Protein AF-A0A7R9JZL1-F1 (afdb_monomer)

Foldseek 3Di:
DLLVVLVVVLCCVPPHVCVVPVPCLVVVLVVLVVLCPDPDPVSVVVVVSSVVSCVVCVVSHPD

Secondary struc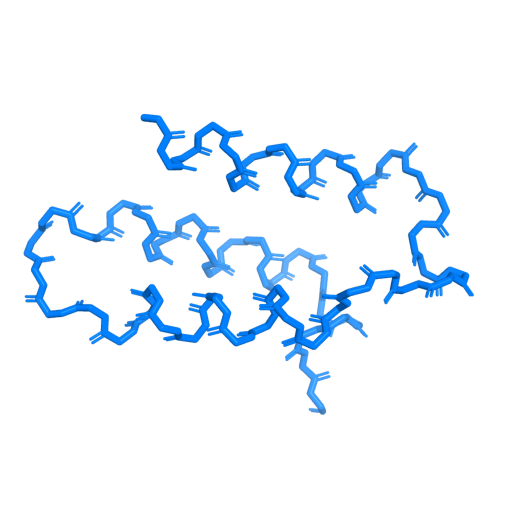ture (DSSP, 8-state):
-HHHHHHHHHHHHHHS-HHHH-TTHHHHHHHHHHHHT---GGGHHHHHHHHHHHHH-HHHH--

InterPro domains:
  IPR030125 SPIN90/Ldb17 [PTHR13357] (2-62)

Sequence (63 aa):
RRQQYLELCRVVMRNSSYGDHQHRRDDICKCFTLIFCEESEKSVDDQQLVRNISNEFPQFFKK

Structure (mmCIF, N/CA/C/O backbone):
data_AF-A0A7R9JZL1-F1
#
_entry.id   AF-A0A7R9JZL1-F1
#
loop_
_atom_site.group_PDB
_atom_site.id
_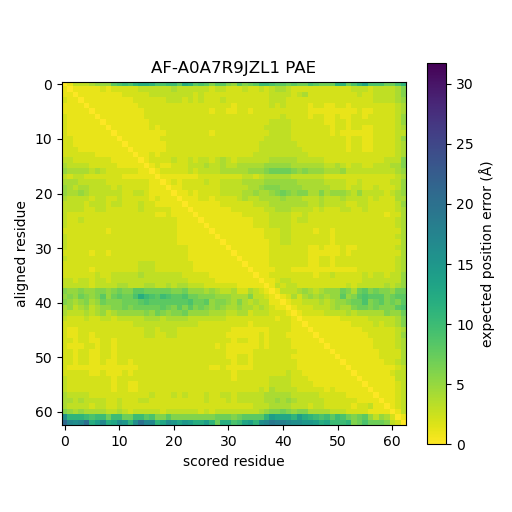atom_site.type_symbol
_atom_site.label_atom_id
_atom_site.label_alt_id
_atom_site.label_comp_id
_atom_site.label_asym_id
_atom_site.label_entity_id
_atom_site.label_seq_id
_atom_site.pdbx_PDB_ins_code
_atom_site.Cartn_x
_atom_site.Cartn_y
_atom_site.Cartn_z
_atom_site.occupancy
_atom_site.B_iso_or_equiv
_atom_site.auth_seq_id
_atom_site.auth_comp_id
_atom_site.auth_asym_id
_atom_site.auth_atom_id
_atom_site.pdbx_PDB_model_num
ATOM 1 N N . ARG A 1 1 ? 2.600 10.374 11.101 1.00 87.75 1 ARG A N 1
ATOM 2 C CA . ARG A 1 1 ? 3.788 9.568 10.704 1.00 87.75 1 ARG A CA 1
ATOM 3 C C . ARG A 1 1 ? 3.408 8.394 9.803 1.00 87.75 1 ARG A C 1
ATOM 5 O O . ARG A 1 1 ? 3.975 8.313 8.727 1.00 87.75 1 ARG A O 1
ATOM 12 N N . ARG A 1 2 ? 2.455 7.520 10.172 1.00 94.12 2 ARG 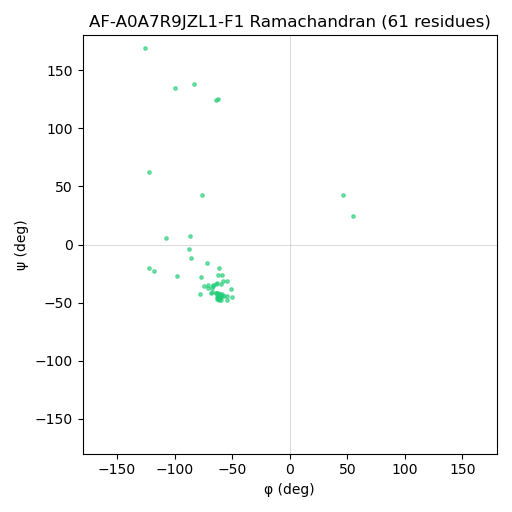A N 1
ATOM 13 C CA . ARG A 1 2 ? 2.038 6.379 9.324 1.00 94.12 2 ARG A CA 1
ATOM 14 C C . ARG A 1 2 ? 1.605 6.798 7.909 1.00 94.12 2 ARG A C 1
ATOM 16 O O . ARG A 1 2 ? 2.162 6.285 6.948 1.00 94.12 2 ARG A O 1
ATOM 23 N N . GLN A 1 3 ? 0.748 7.814 7.790 1.00 94.94 3 GLN A N 1
ATOM 24 C CA . GLN A 1 3 ? 0.333 8.403 6.505 1.00 94.94 3 GLN A CA 1
ATOM 25 C C . GLN A 1 3 ? 1.501 8.782 5.578 1.00 94.94 3 GLN A C 1
ATOM 27 O O . GLN A 1 3 ? 1.433 8.558 4.378 1.00 94.94 3 GLN A O 1
ATOM 32 N N . GLN A 1 4 ? 2.607 9.298 6.128 1.00 96.06 4 GLN A N 1
ATOM 33 C CA . GLN A 1 4 ? 3.788 9.669 5.336 1.00 96.06 4 GLN A CA 1
ATOM 34 C C . GLN A 1 4 ? 4.470 8.434 4.732 1.00 96.06 4 GLN A C 1
ATOM 36 O O . GLN A 1 4 ? 4.925 8.480 3.595 1.00 96.06 4 GLN A O 1
ATOM 41 N N . TYR A 1 5 ? 4.510 7.317 5.468 1.00 96.81 5 TYR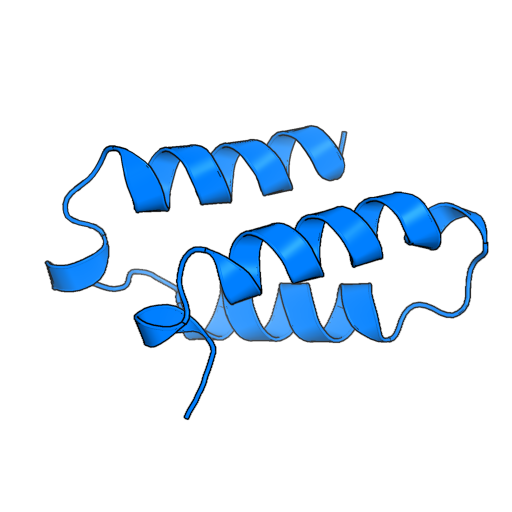 A N 1
ATOM 42 C CA . TYR A 1 5 ? 5.013 6.047 4.941 1.00 96.81 5 TYR A CA 1
ATOM 43 C C . TYR A 1 5 ? 4.065 5.436 3.905 1.00 96.81 5 TYR A C 1
ATOM 45 O O . TYR A 1 5 ? 4.535 4.893 2.911 1.00 96.81 5 TYR A O 1
ATOM 53 N N . LEU A 1 6 ? 2.747 5.557 4.100 1.00 97.00 6 LEU A N 1
ATOM 54 C CA . LEU A 1 6 ? 1.758 5.123 3.109 1.00 97.00 6 LEU A CA 1
ATOM 55 C C . LEU A 1 6 ? 1.913 5.902 1.794 1.00 97.00 6 LEU A C 1
ATOM 57 O O . LEU A 1 6 ? 1.970 5.295 0.725 1.00 97.00 6 LEU A O 1
ATOM 61 N N . GLU A 1 7 ? 2.079 7.223 1.868 1.00 97.31 7 GLU A N 1
ATOM 62 C CA . GLU A 1 7 ? 2.326 8.044 0.680 1.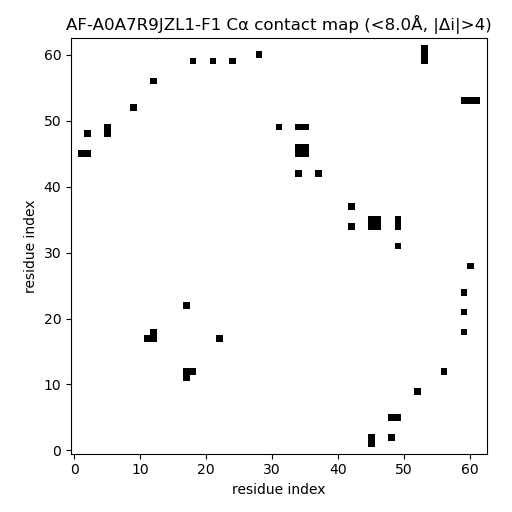00 97.31 7 GLU A CA 1
ATOM 63 C C . GLU A 1 7 ? 3.685 7.725 0.042 1.00 97.31 7 GLU A C 1
ATOM 65 O O . GLU A 1 7 ? 3.796 7.675 -1.179 1.00 97.31 7 GLU A O 1
ATOM 70 N N . LEU A 1 8 ? 4.714 7.412 0.836 1.00 96.94 8 LEU A N 1
ATOM 71 C CA . LEU A 1 8 ? 5.993 6.951 0.295 1.00 96.94 8 LEU A CA 1
ATOM 72 C C . LEU A 1 8 ? 5.839 5.639 -0.489 1.00 96.94 8 LEU A C 1
ATOM 74 O O . LEU A 1 8 ? 6.389 5.525 -1.583 1.00 96.94 8 LEU A O 1
ATOM 78 N N . CYS A 1 9 ? 5.068 4.671 0.019 1.00 96.06 9 CYS A N 1
ATOM 79 C CA . CYS A 1 9 ? 4.759 3.446 -0.725 1.00 96.06 9 CYS A CA 1
ATOM 80 C C . CYS A 1 9 ? 4.098 3.767 -2.070 1.00 96.06 9 CYS A C 1
ATOM 82 O O . CYS A 1 9 ? 4.507 3.224 -3.096 1.00 96.06 9 CYS A O 1
ATOM 84 N N . ARG A 1 10 ? 3.130 4.690 -2.077 1.00 97.44 10 ARG A N 1
ATOM 85 C CA . ARG A 1 10 ? 2.461 5.157 -3.297 1.00 97.44 10 ARG A CA 1
ATOM 86 C C . ARG A 1 10 ? 3.444 5.783 -4.289 1.00 97.44 10 ARG A C 1
ATOM 88 O O . ARG A 1 10 ? 3.436 5.430 -5.465 1.00 97.44 10 ARG A O 1
ATOM 95 N N . VAL A 1 11 ? 4.318 6.674 -3.818 1.00 97.81 11 VAL A N 1
ATOM 96 C CA . VAL A 1 11 ? 5.348 7.342 -4.630 1.00 97.81 11 VAL A CA 1
ATOM 97 C C . VAL A 1 11 ? 6.325 6.327 -5.227 1.00 97.81 11 VAL A C 1
ATOM 99 O O . VAL A 1 11 ? 6.642 6.421 -6.410 1.00 97.81 11 VAL A O 1
ATOM 102 N N . VAL A 1 12 ? 6.767 5.334 -4.450 1.00 97.06 12 VAL A N 1
ATOM 103 C CA . VAL A 1 12 ? 7.647 4.257 -4.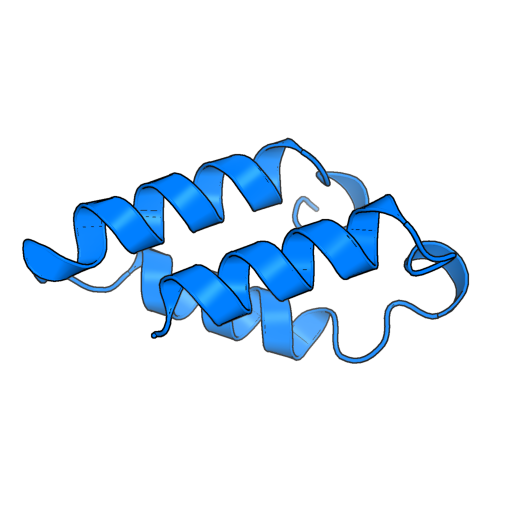935 1.00 97.06 12 VAL A CA 1
ATOM 104 C C . VAL A 1 12 ? 6.954 3.439 -6.022 1.00 97.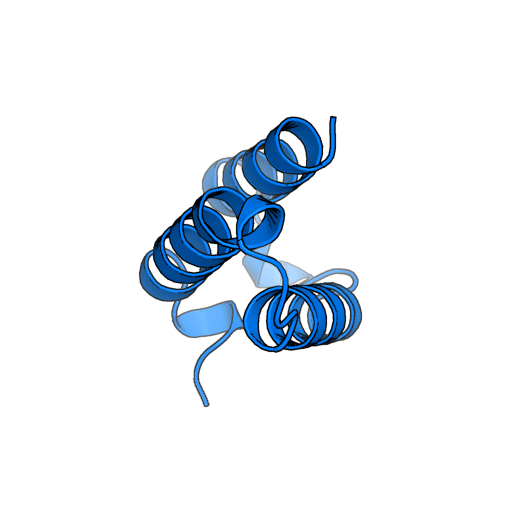06 12 VAL A C 1
ATOM 106 O O . VAL A 1 12 ? 7.542 3.217 -7.077 1.00 97.06 12 VAL A O 1
ATOM 109 N N . MET A 1 13 ? 5.702 3.031 -5.807 1.00 96.38 13 MET A N 1
ATOM 110 C CA . MET A 1 13 ? 4.934 2.263 -6.796 1.00 96.38 13 MET A CA 1
ATOM 111 C C . MET A 1 13 ? 4.686 3.048 -8.086 1.00 96.38 13 MET A C 1
ATOM 113 O O . MET A 1 13 ? 4.664 2.451 -9.158 1.00 96.38 13 MET A O 1
ATOM 117 N N . ARG A 1 14 ? 4.521 4.373 -7.991 1.00 97.19 14 ARG A N 1
ATOM 118 C CA . ARG A 1 14 ? 4.272 5.250 -9.141 1.00 97.19 14 ARG A CA 1
ATOM 119 C C . ARG A 1 14 ? 5.532 5.563 -9.946 1.00 97.19 14 ARG A C 1
ATOM 121 O O . ARG A 1 14 ? 5.477 5.600 -11.169 1.00 97.19 14 ARG A O 1
ATOM 128 N N . ASN A 1 15 ? 6.640 5.843 -9.262 1.00 97.50 15 ASN A N 1
ATOM 129 C CA . ASN A 1 15 ? 7.820 6.470 -9.870 1.00 97.50 15 ASN A CA 1
ATOM 130 C C . ASN A 1 15 ? 9.013 5.518 -10.045 1.00 97.50 15 ASN A C 1
ATOM 132 O O . ASN A 1 15 ? 10.094 5.961 -10.424 1.00 97.50 15 ASN A O 1
ATOM 136 N N . SER A 1 16 ? 8.846 4.229 -9.756 1.00 96.06 16 SER A N 1
ATOM 137 C CA . SER A 1 16 ? 9.860 3.203 -10.012 1.00 96.06 16 SER A CA 1
ATOM 138 C C . SER A 1 16 ? 9.282 2.063 -10.843 1.00 96.06 16 SER A C 1
ATOM 140 O O . SER A 1 16 ? 8.066 1.936 -10.983 1.00 96.06 16 SER A O 1
ATOM 142 N N . SER A 1 17 ? 10.143 1.180 -11.341 1.00 94.75 17 SER A N 1
ATOM 143 C CA . SER A 1 17 ? 9.747 -0.069 -11.993 1.00 94.75 17 SER A CA 1
ATOM 144 C C . SER A 1 17 ? 9.307 -1.144 -10.983 1.00 94.75 17 SER A C 1
ATOM 146 O O . SER A 1 17 ? 9.638 -2.321 -11.108 1.00 94.75 17 SER A O 1
ATOM 148 N N . TYR A 1 18 ? 8.518 -0.752 -9.972 1.00 96.56 18 TYR A N 1
ATOM 149 C CA . TYR A 1 18 ? 8.077 -1.631 -8.884 1.00 96.56 18 TYR A CA 1
ATOM 150 C C . TYR A 1 18 ? 7.390 -2.906 -9.388 1.00 96.56 18 TYR A C 1
ATOM 152 O O . TYR A 1 18 ? 7.505 -3.958 -8.762 1.00 96.56 18 TYR A O 1
ATOM 160 N N . GLY A 1 19 ? 6.708 -2.831 -10.534 1.00 94.88 19 GLY A N 1
ATOM 161 C CA . GLY A 1 19 ? 6.053 -3.980 -11.158 1.00 94.88 19 GLY A CA 1
ATOM 162 C C . GLY A 1 19 ? 6.996 -5.109 -11.582 1.00 94.88 19 GLY A C 1
ATOM 163 O O . GLY A 1 19 ? 6.558 -6.259 -11.580 1.00 94.88 19 GLY A O 1
ATOM 164 N N . ASP A 1 20 ? 8.268 -4.810 -11.860 1.00 96.62 20 ASP A N 1
ATOM 165 C CA . ASP A 1 20 ? 9.252 -5.790 -12.339 1.00 96.62 20 ASP A CA 1
ATOM 166 C C . ASP A 1 20 ? 9.714 -6.727 -11.220 1.00 96.62 20 ASP A C 1
ATOM 168 O O . ASP A 1 20 ? 9.973 -7.907 -11.444 1.00 96.62 20 ASP A O 1
ATOM 172 N N . HIS A 1 21 ? 9.826 -6.198 -9.999 1.00 94.62 21 HIS A N 1
ATOM 173 C CA . HIS A 1 21 ? 10.410 -6.920 -8.868 1.00 94.62 21 HIS A CA 1
ATOM 174 C C . HIS A 1 21 ? 9.432 -7.146 -7.709 1.00 94.62 21 HIS A C 1
ATOM 176 O O . HIS A 1 21 ? 9.652 -8.043 -6.899 1.00 94.62 21 HIS A O 1
ATOM 182 N N . GLN A 1 22 ? 8.380 -6.327 -7.593 1.00 95.00 22 GLN A N 1
ATOM 183 C CA . GLN A 1 22 ? 7.304 -6.428 -6.595 1.00 95.00 22 GLN A CA 1
ATOM 184 C C . GLN A 1 22 ? 7.830 -6.674 -5.175 1.00 95.00 22 GLN A C 1
ATOM 186 O O . GLN A 1 22 ? 7.334 -7.507 -4.409 1.00 95.00 22 GLN A O 1
ATOM 191 N N . HIS A 1 23 ? 8.897 -5.953 -4.824 1.00 96.56 23 HIS A N 1
ATOM 192 C CA . HIS A 1 23 ? 9.660 -6.233 -3.614 1.00 96.56 23 HIS A CA 1
ATOM 193 C C . HIS A 1 23 ? 8.768 -6.039 -2.382 1.00 96.56 23 HIS A C 1
ATOM 195 O O . HIS A 1 23 ? 8.161 -4.978 -2.207 1.00 96.56 23 HIS A O 1
ATOM 201 N N . ARG A 1 24 ? 8.677 -7.081 -1.544 1.00 96.38 24 ARG A N 1
ATOM 202 C CA . ARG A 1 24 ? 7.837 -7.135 -0.332 1.00 96.38 24 ARG A CA 1
ATOM 203 C C . ARG A 1 24 ? 6.348 -6.846 -0.553 1.00 96.38 24 ARG A C 1
ATOM 205 O O . ARG A 1 24 ? 5.658 -6.467 0.392 1.00 96.38 24 ARG A O 1
ATOM 212 N N . ARG A 1 25 ? 5.830 -7.054 -1.767 1.00 96.00 25 ARG A N 1
ATOM 213 C CA . ARG A 1 25 ? 4.417 -6.806 -2.099 1.00 96.00 25 ARG A CA 1
ATOM 214 C C . ARG A 1 25 ? 3.454 -7.457 -1.105 1.00 96.00 25 ARG A C 1
ATOM 216 O O . ARG A 1 25 ? 2.530 -6.804 -0.631 1.00 96.00 25 ARG A O 1
ATOM 223 N N . ASP A 1 26 ? 3.699 -8.713 -0.742 1.00 95.50 26 ASP A N 1
ATOM 224 C CA . ASP A 1 26 ? 2.822 -9.451 0.172 1.00 95.50 26 ASP A CA 1
ATOM 225 C C . ASP A 1 26 ? 2.835 -8.878 1.596 1.00 95.50 26 ASP A C 1
ATOM 227 O O . ASP A 1 26 ? 1.797 -8.844 2.254 1.00 95.50 26 ASP A O 1
ATOM 231 N N . ASP A 1 27 ? 3.978 -8.372 2.067 1.00 96.75 27 ASP A N 1
ATOM 232 C CA . ASP A 1 27 ? 4.063 -7.703 3.369 1.00 96.75 27 ASP A CA 1
ATOM 233 C C . ASP A 1 27 ? 3.301 -6.376 3.353 1.00 96.75 27 ASP A C 1
ATOM 235 O O . ASP A 1 27 ? 2.571 -6.071 4.295 1.00 96.75 27 ASP A O 1
ATOM 239 N N . ILE A 1 28 ? 3.419 -5.606 2.267 1.00 95.75 28 ILE A N 1
ATOM 240 C CA . ILE A 1 28 ? 2.660 -4.362 2.089 1.00 95.75 28 ILE A CA 1
ATOM 241 C C . ILE A 1 28 ? 1.159 -4.666 2.063 1.00 95.75 28 ILE A C 1
ATOM 243 O O . ILE A 1 28 ? 0.391 -4.006 2.759 1.00 95.75 28 ILE A O 1
ATOM 247 N N . CYS A 1 29 ? 0.741 -5.701 1.330 1.00 95.50 29 CYS A N 1
ATOM 248 C CA . CYS A 1 29 ? -0.654 -6.127 1.264 1.00 95.50 29 CYS A CA 1
ATOM 249 C C . CYS A 1 29 ? -1.196 -6.540 2.643 1.00 95.50 29 CYS A C 1
ATOM 251 O O . CYS A 1 29 ? -2.307 -6.153 3.016 1.00 95.50 29 CYS A O 1
ATOM 253 N N . LYS A 1 30 ? -0.408 -7.281 3.435 1.00 96.44 30 LYS A N 1
ATOM 254 C CA . LYS A 1 30 ? -0.759 -7.627 4.822 1.00 96.44 30 LYS A CA 1
ATOM 255 C C . LYS A 1 30 ? -0.911 -6.377 5.684 1.00 96.44 30 LYS A C 1
ATOM 257 O O . LYS A 1 30 ? -1.923 -6.240 6.361 1.00 96.44 30 LYS A O 1
ATOM 262 N N . CYS A 1 31 ? 0.039 -5.443 5.624 1.00 96.38 31 CYS A N 1
ATOM 263 C CA . CYS A 1 31 ? -0.043 -4.178 6.356 1.00 96.38 31 CYS A CA 1
ATOM 264 C C . CYS A 1 31 ? -1.290 -3.371 5.973 1.00 96.38 31 CYS A C 1
ATOM 266 O O . CYS A 1 31 ? -1.989 -2.875 6.851 1.00 96.38 31 CYS A O 1
ATOM 268 N N . PHE A 1 32 ? -1.597 -3.267 4.679 1.00 96.00 32 PHE A N 1
ATOM 269 C CA . PHE A 1 32 ? -2.785 -2.565 4.187 1.00 96.00 32 PHE A CA 1
ATOM 270 C C . PHE A 1 32 ? -4.071 -3.224 4.691 1.00 96.00 32 PHE A C 1
ATOM 272 O O . PHE A 1 32 ? -4.974 -2.526 5.143 1.00 96.00 32 PHE A O 1
ATOM 279 N N . THR A 1 33 ? -4.124 -4.558 4.692 1.00 95.19 33 THR A N 1
ATOM 280 C CA . THR A 1 33 ? -5.258 -5.320 5.239 1.00 95.19 33 THR A CA 1
ATOM 281 C C . THR A 1 33 ? -5.426 -5.065 6.736 1.00 95.19 33 THR A C 1
ATOM 283 O O . THR A 1 33 ? -6.532 -4.794 7.187 1.00 95.19 33 THR A O 1
ATOM 286 N N . LEU A 1 34 ? -4.332 -5.087 7.506 1.00 96.25 34 LEU A N 1
ATOM 287 C CA . LEU A 1 34 ? -4.374 -4.808 8.944 1.00 96.25 34 LEU A CA 1
ATOM 288 C C . LEU A 1 34 ? -4.889 -3.396 9.232 1.00 96.25 34 LEU A C 1
ATOM 290 O O . LEU A 1 34 ? -5.782 -3.249 10.057 1.00 96.25 34 LEU A O 1
ATOM 294 N N . ILE A 1 35 ? -4.388 -2.383 8.517 1.00 96.00 35 ILE A N 1
ATOM 295 C CA . ILE A 1 35 ? -4.859 -0.993 8.644 1.00 96.00 35 ILE A CA 1
ATOM 296 C C . ILE A 1 35 ? -6.350 -0.895 8.296 1.00 96.00 35 ILE A C 1
ATOM 298 O O . ILE A 1 35 ? -7.115 -0.250 9.011 1.00 96.00 35 ILE A O 1
ATOM 302 N N . PHE A 1 36 ? -6.780 -1.563 7.223 1.00 93.75 36 PHE A N 1
ATOM 303 C CA . PHE A 1 36 ? -8.179 -1.594 6.801 1.00 93.75 36 PHE A CA 1
ATOM 304 C C . PHE A 1 36 ? -9.113 -2.178 7.872 1.00 93.75 36 PHE A C 1
ATOM 306 O O . PHE A 1 36 ? -10.249 -1.731 7.991 1.00 93.75 36 PHE A O 1
ATOM 313 N N . CYS A 1 37 ? -8.635 -3.149 8.652 1.00 95.69 37 CYS A N 1
ATOM 314 C CA . CYS A 1 37 ? -9.388 -3.789 9.729 1.00 95.69 37 CYS A CA 1
ATOM 315 C C . CYS A 1 37 ? -9.285 -3.073 11.090 1.00 95.69 37 CYS A C 1
ATOM 317 O O . CYS A 1 37 ? -9.928 -3.519 12.035 1.00 95.69 37 CYS A O 1
ATOM 319 N N . GLU A 1 38 ? -8.490 -2.004 11.239 1.00 96.25 38 GLU A N 1
ATOM 320 C CA . GLU A 1 38 ? -8.400 -1.269 12.513 1.00 96.25 38 GLU A CA 1
ATOM 321 C C . GLU A 1 38 ? -9.758 -0.623 12.874 1.00 96.25 38 GLU A C 1
ATOM 323 O O . GLU A 1 38 ? -10.277 0.188 12.118 1.00 96.25 38 GLU A O 1
ATOM 328 N N . GLU A 1 39 ? -10.317 -0.903 14.053 1.00 92.56 39 GLU A N 1
ATOM 329 C CA . GLU A 1 39 ? -11.653 -0.408 14.464 1.00 92.56 39 GLU A CA 1
ATOM 330 C C . GLU A 1 39 ? -11.644 0.990 15.125 1.00 92.56 39 GLU A C 1
ATOM 332 O O . GLU A 1 39 ? -12.649 1.457 15.653 1.00 92.56 39 GLU A O 1
ATOM 337 N N . SER A 1 40 ? -10.500 1.674 15.136 1.00 94.00 40 SER A N 1
ATOM 338 C CA . SER A 1 40 ? -10.335 2.977 15.792 1.00 94.00 40 SER A CA 1
ATOM 339 C C . SER A 1 40 ? -10.813 4.126 14.904 1.00 94.00 40 SER A C 1
ATOM 341 O O . SER A 1 40 ? -10.428 4.206 13.749 1.00 94.00 40 SER A O 1
ATOM 343 N N . GLU A 1 41 ? -11.519 5.125 15.435 1.00 87.94 41 GLU A N 1
ATOM 344 C CA . GLU A 1 41 ? -11.878 6.322 14.644 1.00 87.94 41 GLU A CA 1
ATOM 345 C C . GLU A 1 41 ? -10.649 7.064 14.084 1.00 87.94 41 GLU A C 1
ATOM 347 O O . GLU A 1 41 ? -10.711 7.700 13.035 1.00 87.94 41 GLU A O 1
ATOM 352 N N . LYS A 1 42 ? -9.493 6.941 14.749 1.00 86.38 42 LYS A N 1
ATOM 353 C CA . LYS A 1 42 ? -8.232 7.544 14.290 1.00 86.38 42 LYS A CA 1
ATOM 354 C C . LYS A 1 42 ? -7.638 6.843 13.064 1.00 86.38 42 LYS A C 1
ATOM 356 O O . LYS A 1 42 ? -6.741 7.412 12.447 1.00 86.38 42 LYS A O 1
ATOM 361 N N . SER A 1 43 ? -8.080 5.626 12.734 1.00 91.31 43 SER A N 1
ATOM 362 C CA . SER A 1 43 ? -7.592 4.881 11.567 1.00 91.31 43 SER A CA 1
ATOM 363 C C . SER A 1 43 ? -8.340 5.243 10.283 1.00 91.31 43 SER A C 1
ATOM 365 O O . SER A 1 43 ? -7.855 4.903 9.211 1.00 91.31 43 SER A O 1
ATOM 367 N N . VAL A 1 44 ? -9.463 5.970 10.348 1.00 94.88 44 VAL A N 1
ATOM 368 C CA . VAL A 1 44 ? -10.314 6.276 9.180 1.00 94.88 44 VAL A CA 1
ATOM 369 C C . VAL A 1 44 ? -9.528 6.940 8.043 1.00 94.88 44 VAL A C 1
ATOM 371 O O . VAL A 1 44 ? -9.636 6.524 6.888 1.00 94.88 44 VAL A O 1
ATOM 374 N N . ASP A 1 45 ? -8.669 7.911 8.358 1.00 95.31 45 ASP A N 1
ATOM 375 C CA . ASP A 1 45 ? -7.846 8.581 7.346 1.00 95.31 45 ASP A CA 1
ATOM 376 C C . ASP A 1 45 ? -6.799 7.635 6.733 1.00 95.31 45 ASP A C 1
ATOM 378 O O . ASP A 1 45 ? -6.576 7.642 5.519 1.00 95.31 45 ASP A O 1
ATOM 382 N N . ASP A 1 46 ? -6.168 6.790 7.558 1.00 96.38 46 ASP A N 1
ATOM 383 C CA . ASP A 1 46 ? -5.212 5.775 7.097 1.00 96.38 46 ASP A CA 1
ATOM 384 C C . ASP A 1 46 ? -5.912 4.743 6.194 1.00 96.38 46 ASP A C 1
ATOM 386 O O . ASP A 1 46 ? -5.383 4.368 5.146 1.00 96.38 46 ASP A O 1
ATOM 390 N N . GLN A 1 47 ? -7.122 4.313 6.561 1.00 96.81 47 GLN A N 1
ATOM 391 C CA . GLN A 1 47 ? -7.946 3.381 5.792 1.00 96.81 47 GLN A CA 1
ATOM 392 C C . GLN A 1 47 ? -8.336 3.961 4.439 1.00 96.81 47 GLN A C 1
ATOM 394 O O . GLN A 1 47 ? -8.244 3.271 3.420 1.00 96.81 47 GLN A O 1
ATOM 399 N N . GLN A 1 48 ? -8.756 5.226 4.412 1.00 96.44 48 GLN A N 1
ATOM 400 C CA . GLN A 1 48 ? -9.100 5.902 3.170 1.00 96.44 48 GLN A CA 1
ATOM 401 C C . GLN A 1 48 ? -7.874 6.031 2.261 1.00 96.44 48 GLN A C 1
ATOM 403 O O . GLN A 1 48 ? -7.966 5.772 1.059 1.00 96.44 48 GLN A O 1
ATOM 408 N N . LEU A 1 49 ? -6.711 6.359 2.826 1.00 96.75 49 LEU A N 1
ATOM 409 C CA . LEU A 1 49 ? -5.462 6.431 2.075 1.00 96.75 49 LEU A CA 1
ATOM 410 C C . LEU A 1 49 ? -5.066 5.061 1.503 1.00 96.75 49 LEU A C 1
ATOM 412 O O . LEU A 1 49 ? -4.787 4.952 0.311 1.00 96.75 49 LEU A O 1
ATOM 416 N N . VAL A 1 50 ? -5.128 3.998 2.308 1.00 96.62 50 VAL A N 1
ATOM 417 C CA . VAL A 1 50 ? -4.873 2.617 1.865 1.00 96.62 50 VAL A CA 1
ATOM 418 C C . VAL A 1 50 ? -5.831 2.190 0.746 1.00 96.62 50 VAL A C 1
ATOM 420 O O .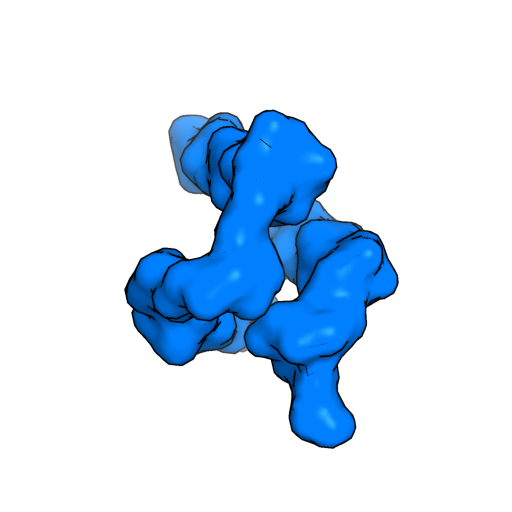 VAL A 1 50 ? -5.387 1.593 -0.240 1.00 96.62 50 VAL A O 1
ATOM 423 N N . ARG A 1 51 ? -7.128 2.522 0.843 1.00 96.31 51 ARG A N 1
ATOM 424 C CA . ARG A 1 51 ? -8.109 2.266 -0.231 1.00 96.31 51 ARG A CA 1
ATOM 425 C C . ARG A 1 51 ? -7.726 2.985 -1.519 1.00 96.31 51 ARG A C 1
ATOM 427 O O . ARG A 1 51 ? -7.766 2.376 -2.586 1.00 96.31 51 ARG A O 1
ATOM 434 N N . ASN A 1 52 ? -7.339 4.256 -1.423 1.00 97.25 52 ASN A N 1
ATOM 435 C CA . ASN A 1 52 ? -6.943 5.055 -2.580 1.00 97.25 52 ASN A CA 1
ATOM 436 C C . ASN A 1 52 ? -5.712 4.454 -3.272 1.00 97.25 52 ASN A C 1
ATOM 438 O O . ASN A 1 52 ? -5.738 4.260 -4.484 1.00 97.25 52 ASN A O 1
ATOM 442 N N . ILE A 1 53 ? -4.681 4.078 -2.507 1.00 97.12 53 ILE A N 1
ATOM 443 C CA . ILE A 1 53 ? -3.472 3.439 -3.050 1.00 97.12 53 ILE A CA 1
ATOM 444 C C . ILE A 1 53 ? -3.817 2.090 -3.698 1.00 97.12 53 ILE A C 1
ATOM 446 O O . ILE A 1 53 ? -3.388 1.809 -4.814 1.00 97.12 53 ILE A O 1
ATOM 450 N N . SER A 1 54 ? -4.636 1.269 -3.037 1.00 96.19 54 SER A N 1
ATOM 451 C CA . SER A 1 54 ? -5.020 -0.054 -3.555 1.00 96.19 54 SER A CA 1
ATOM 452 C C . SER A 1 54 ? -5.824 0.033 -4.858 1.00 96.19 54 SER A C 1
ATOM 454 O O . SER A 1 54 ? -5.697 -0.828 -5.726 1.00 96.19 54 SER A O 1
ATOM 456 N N . ASN A 1 55 ? -6.652 1.071 -5.006 1.00 96.06 55 ASN A N 1
ATOM 457 C CA . ASN A 1 55 ? -7.405 1.334 -6.232 1.00 96.06 55 ASN A CA 1
ATOM 458 C C . ASN A 1 55 ? -6.553 1.954 -7.343 1.00 96.06 55 ASN A C 1
ATOM 460 O O . ASN A 1 55 ? -6.869 1.747 -8.510 1.00 96.06 55 ASN A O 1
ATOM 464 N N . GLU A 1 56 ? -5.499 2.692 -6.997 1.00 96.88 56 GLU A N 1
ATOM 465 C CA . GLU A 1 56 ? -4.546 3.236 -7.967 1.00 96.88 56 GLU A CA 1
ATOM 466 C C . GLU A 1 56 ? -3.672 2.141 -8.593 1.00 96.88 56 GLU A C 1
ATOM 468 O O . GLU A 1 56 ? -3.360 2.215 -9.779 1.00 96.88 56 GLU A O 1
ATOM 473 N N . PHE A 1 57 ? -3.324 1.104 -7.825 1.00 95.88 57 PHE A N 1
ATOM 474 C CA . PHE A 1 57 ? -2.468 0.007 -8.286 1.00 95.88 57 PHE A CA 1
ATOM 475 C C . PHE A 1 57 ? -3.147 -1.369 -8.169 1.00 95.88 57 PHE A C 1
ATOM 477 O O . PHE A 1 57 ? -2.662 -2.246 -7.442 1.00 95.88 57 PHE A O 1
ATOM 484 N N . PRO A 1 58 ? -4.269 -1.609 -8.874 1.00 94.12 58 PRO A N 1
ATOM 485 C CA . PRO A 1 58 ? -5.013 -2.861 -8.760 1.00 94.12 58 PRO A CA 1
ATOM 486 C C . PRO A 1 58 ? -4.160 -4.087 -9.108 1.00 94.12 58 PRO A C 1
ATOM 488 O O . PRO A 1 58 ? -4.336 -5.129 -8.488 1.00 94.12 58 PRO A O 1
ATOM 491 N N . GLN A 1 59 ? -3.185 -3.953 -10.012 1.00 93.12 59 GLN A N 1
ATOM 492 C CA . GLN A 1 59 ? -2.266 -5.023 -10.408 1.00 93.12 59 GLN A CA 1
ATOM 493 C C . GLN A 1 59 ? -1.392 -5.557 -9.260 1.00 93.12 59 GLN A C 1
ATOM 495 O O . GLN A 1 59 ? -0.863 -6.660 -9.361 1.00 93.12 59 GLN A O 1
ATOM 500 N N . PHE A 1 60 ? -1.224 -4.795 -8.172 1.00 92.69 60 PHE A N 1
ATOM 501 C CA . PHE A 1 60 ? -0.447 -5.235 -7.009 1.00 92.69 60 PHE A CA 1
ATOM 502 C C . PHE A 1 60 ? -1.320 -5.795 -5.884 1.00 92.69 60 PHE A C 1
ATOM 504 O O . PHE A 1 60 ? -0.836 -6.640 -5.130 1.00 92.69 60 PHE A O 1
ATOM 511 N N . PHE A 1 61 ? -2.583 -5.368 -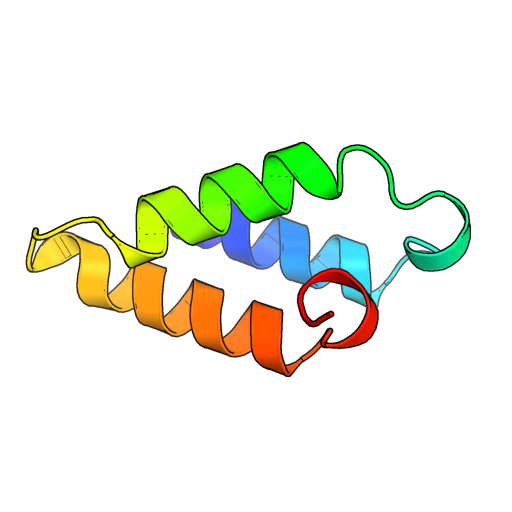5.779 1.00 89.19 61 PHE A N 1
ATOM 512 C CA . PHE A 1 61 ? -3.420 -5.602 -4.593 1.00 89.19 61 PHE A CA 1
ATOM 513 C C . PHE A 1 61 ? -4.733 -6.349 -4.848 1.00 89.19 61 PHE A C 1
ATOM 515 O O . PHE A 1 61 ? -5.291 -6.911 -3.908 1.00 89.19 61 PHE A O 1
ATOM 522 N N . LYS A 1 62 ? -5.243 -6.379 -6.083 1.00 80.19 62 LYS A N 1
ATOM 523 C CA . LYS A 1 62 ? -6.436 -7.156 -6.443 1.00 80.19 62 LYS A CA 1
ATOM 524 C C . LYS A 1 62 ? -5.999 -8.466 -7.100 1.00 80.19 62 LYS A C 1
ATOM 526 O O . LYS A 1 62 ? -5.080 -8.473 -7.915 1.00 80.19 62 LYS A O 1
ATOM 531 N N . LYS A 1 63 ? -6.626 -9.569 -6.689 1.00 59.03 63 LYS A N 1
ATOM 532 C CA . LYS A 1 63 ? -6.587 -10.837 -7.426 1.00 59.03 63 LYS A CA 1
ATOM 533 C C . LYS A 1 63 ? -7.676 -10.837 -8.485 1.00 59.03 63 LYS A C 1
ATOM 535 O O . LYS A 1 63 ? -8.758 -10.287 -8.180 1.00 59.03 63 LYS A O 1
#

Solvent-accessible surface area (backbone atoms only — not comparable to full-atom values): 3773 Å² total; per-residue (Å²): 113,69,64,59,55,54,51,47,52,47,49,47,58,71,77,46,74,37,85,81,69,47,78,63,47,69,59,52,51,50,50,47,51,52,47,60,66,50,89,49,83,84,33,52,66,54,30,52,50,46,52,52,49,42,68,73,40,41,88,81,66,56,132

pLDDT: mean 94.49, std 5.41, range [59.03, 97.81]

Organism: Timema genevievae (NCBI:txid629358)

Mean predicted aligned error: 2.68 Å

Radius of gyration: 11.45 Å; Cα contacts (8 Å, |Δi|>4): 27; chains: 1; bounding box: 22×20×28 Å